Protein AF-N2A8L6-F1 (afdb_monomer_lite)

Structure (mmCIF, N/CA/C/O backbone):
data_AF-N2A8L6-F1
#
_entry.id   AF-N2A8L6-F1
#
loop_
_atom_site.group_PDB
_atom_site.id
_atom_site.type_symbol
_atom_site.label_atom_id
_atom_site.label_alt_id
_atom_site.label_comp_id
_atom_site.label_asym_id
_atom_site.label_entity_id
_atom_site.label_seq_id
_atom_site.pdbx_PDB_ins_code
_atom_site.Cartn_x
_atom_site.Cartn_y
_atom_site.Cartn_z
_atom_site.occupancy
_atom_site.B_iso_or_equiv
_atom_site.auth_seq_id
_atom_site.auth_comp_id
_atom_site.auth_asym_id
_atom_site.auth_atom_id
_atom_site.pdbx_PDB_model_num
ATOM 1 N N . MET A 1 1 ? -2.314 21.414 25.253 1.00 63.22 1 MET A N 1
ATOM 2 C CA . MET A 1 1 ? -1.113 22.227 24.960 1.00 63.22 1 MET A CA 1
ATOM 3 C C . MET A 1 1 ? -1.346 22.936 23.632 1.00 63.22 1 MET A C 1
ATOM 5 O O . MET A 1 1 ? -1.505 22.251 22.628 1.00 63.22 1 MET A O 1
ATOM 9 N N . ALA A 1 2 ? -1.494 24.263 23.629 1.00 72.12 2 ALA A N 1
ATOM 10 C CA . ALA A 1 2 ? -1.698 25.019 22.394 1.00 72.12 2 ALA A CA 1
ATOM 11 C C . ALA A 1 2 ? -0.405 25.000 21.562 1.00 72.12 2 ALA A C 1
ATOM 13 O O . ALA A 1 2 ? 0.683 25.224 22.090 1.00 72.12 2 ALA A O 1
ATOM 14 N N . LEU A 1 3 ? -0.516 24.676 20.275 1.00 74.12 3 LEU A N 1
ATOM 15 C CA . LEU A 1 3 ? 0.584 24.810 19.322 1.00 74.12 3 LEU A CA 1
ATOM 16 C C . LEU A 1 3 ? 0.903 26.300 19.153 1.00 74.12 3 LEU A C 1
ATOM 18 O O . LEU A 1 3 ? -0.008 27.063 18.836 1.00 74.12 3 LEU A O 1
ATOM 22 N N . SER A 1 4 ? 2.166 26.697 19.351 1.00 86.00 4 SER A N 1
ATOM 23 C CA . SER A 1 4 ? 2.617 28.061 19.052 1.00 86.00 4 SER A CA 1
ATOM 24 C C . SER A 1 4 ? 2.388 28.382 17.573 1.00 86.00 4 SER A C 1
ATOM 26 O O . SER A 1 4 ? 2.488 27.492 16.723 1.00 86.00 4 SER A O 1
ATOM 28 N N . GLU A 1 5 ? 2.092 29.644 17.255 1.00 84.38 5 GLU A N 1
ATOM 29 C CA . GLU A 1 5 ? 1.838 30.081 15.873 1.00 84.38 5 GLU A CA 1
ATOM 30 C C . GLU A 1 5 ? 3.013 29.738 14.941 1.00 84.38 5 GLU A C 1
ATOM 32 O O . GLU A 1 5 ? 2.807 29.158 13.878 1.00 84.38 5 GLU A O 1
ATOM 37 N N . GLN A 1 6 ? 4.252 29.903 15.421 1.00 85.06 6 GLN A N 1
ATOM 38 C CA . GLN A 1 6 ? 5.471 29.499 14.706 1.00 85.06 6 GLN A CA 1
ATOM 39 C C . GLN A 1 6 ? 5.483 28.010 14.319 1.00 85.06 6 GLN A C 1
ATOM 41 O O . GLN A 1 6 ? 5.901 27.635 13.224 1.00 85.06 6 GLN A O 1
ATOM 46 N N . ARG A 1 7 ? 5.004 27.124 15.205 1.00 87.50 7 ARG A N 1
ATOM 47 C CA . ARG A 1 7 ? 4.954 25.686 14.911 1.00 87.50 7 ARG A CA 1
ATOM 48 C C . ARG A 1 7 ? 3.856 25.360 13.900 1.00 87.50 7 ARG A C 1
ATOM 50 O O . ARG A 1 7 ? 4.017 24.410 13.137 1.00 87.50 7 ARG A O 1
ATOM 57 N N . LYS A 1 8 ? 2.759 26.121 13.870 1.00 88.81 8 LYS A N 1
ATOM 58 C CA . LYS A 1 8 ? 1.712 25.965 12.850 1.00 88.81 8 LYS A CA 1
ATOM 59 C C . LYS A 1 8 ? 2.232 26.379 11.477 1.00 88.81 8 LYS A C 1
ATOM 61 O O . LYS A 1 8 ? 2.101 25.591 10.545 1.00 88.81 8 LYS A O 1
ATOM 66 N N . GLU A 1 9 ? 2.864 27.547 11.366 1.00 88.50 9 GLU A N 1
ATOM 67 C CA . GLU A 1 9 ? 3.478 28.040 10.122 1.00 88.50 9 GLU A CA 1
ATOM 68 C C . GLU A 1 9 ? 4.472 27.029 9.551 1.00 88.50 9 GLU A C 1
ATOM 70 O O . GLU A 1 9 ? 4.329 26.613 8.402 1.00 88.50 9 GLU A O 1
ATOM 75 N N . TYR A 1 10 ? 5.379 26.516 10.386 1.00 90.44 10 TYR A N 1
ATOM 76 C CA . TYR A 1 10 ? 6.322 25.475 9.980 1.00 90.44 10 TYR A CA 1
ATOM 77 C C . TYR A 1 10 ? 5.626 24.224 9.411 1.00 90.44 10 TYR A C 1
ATOM 79 O O . TYR A 1 10 ? 6.037 23.678 8.385 1.00 90.44 10 TYR A O 1
ATOM 87 N N . LEU A 1 11 ? 4.548 23.757 10.052 1.00 90.31 11 LEU A N 1
ATOM 88 C CA . LEU A 1 11 ? 3.793 22.594 9.576 1.00 90.31 11 LEU A CA 1
ATOM 89 C C . LEU A 1 11 ? 3.095 22.867 8.236 1.00 90.31 11 LEU A C 1
ATOM 91 O O . LEU A 1 11 ? 3.046 21.974 7.383 1.00 90.31 11 LEU A O 1
ATOM 95 N N . TYR A 1 12 ? 2.578 24.081 8.036 1.00 89.44 12 TYR A N 1
ATOM 96 C CA . TYR A 1 12 ? 1.989 24.499 6.765 1.00 89.44 12 TYR A CA 1
ATOM 97 C C . TYR A 1 12 ? 3.038 24.573 5.652 1.00 89.44 12 TYR A C 1
ATOM 99 O O . TYR A 1 12 ? 2.822 24.010 4.574 1.00 89.44 12 TYR A O 1
ATOM 107 N N . GLU A 1 13 ? 4.191 25.192 5.907 1.00 93.06 13 GLU A N 1
ATOM 108 C CA . GLU A 1 13 ? 5.292 25.271 4.945 1.00 93.06 13 GLU A CA 1
ATOM 109 C C . GLU A 1 13 ? 5.817 23.887 4.568 1.00 93.06 13 GLU A C 1
ATOM 111 O O . GLU A 1 13 ? 5.986 23.586 3.383 1.00 93.06 13 GLU A O 1
ATOM 116 N N . TYR A 1 14 ? 6.008 23.002 5.548 1.00 91.62 14 TYR A N 1
ATOM 117 C CA . TYR A 1 14 ? 6.424 21.625 5.301 1.00 91.62 14 TYR A CA 1
ATOM 118 C C . TYR A 1 14 ? 5.400 20.876 4.442 1.00 91.62 14 TYR A C 1
ATOM 120 O O . TYR A 1 14 ? 5.763 20.207 3.472 1.00 91.62 14 TYR A O 1
ATOM 128 N N . GLN A 1 15 ? 4.107 21.020 4.742 1.00 91.06 15 GLN A N 1
ATOM 129 C CA . GLN A 1 15 ? 3.053 20.397 3.949 1.00 91.06 15 GLN A CA 1
ATOM 130 C C . GLN A 1 15 ? 3.048 20.911 2.504 1.00 91.06 15 GLN A C 1
ATOM 132 O O . GLN A 1 15 ? 2.926 20.107 1.585 1.00 91.06 15 GLN A O 1
ATOM 137 N N . LYS A 1 16 ? 3.215 22.219 2.293 1.00 91.19 16 LYS A N 1
ATOM 138 C CA . LYS A 1 16 ? 3.220 22.833 0.958 1.00 91.19 16 LYS A CA 1
ATOM 139 C C . LYS A 1 16 ? 4.459 22.458 0.141 1.00 91.19 16 LYS A C 1
ATOM 141 O O . LYS A 1 16 ? 4.353 22.229 -1.061 1.00 91.19 16 LYS A O 1
ATOM 146 N N . THR A 1 17 ? 5.629 22.415 0.778 1.00 93.94 17 THR A N 1
ATOM 147 C CA . THR A 1 17 ? 6.917 22.232 0.089 1.00 93.94 17 THR A CA 1
ATOM 148 C C . THR A 1 17 ? 7.318 20.769 -0.076 1.00 93.94 17 THR A C 1
ATOM 150 O O . THR A 1 17 ? 7.968 20.433 -1.065 1.00 93.94 17 THR A O 1
ATOM 153 N N . LYS A 1 18 ? 6.953 19.889 0.865 1.00 92.81 18 LYS A N 1
ATOM 154 C CA . LYS A 1 18 ? 7.425 18.494 0.901 1.00 92.81 18 LYS A CA 1
ATOM 155 C C . LYS A 1 18 ? 6.341 17.456 0.638 1.00 92.81 18 LYS A C 1
ATOM 157 O O . LYS A 1 18 ? 6.685 16.323 0.313 1.00 92.81 18 LYS A O 1
ATOM 162 N N . LEU A 1 19 ? 5.055 17.798 0.765 1.00 92.81 19 LEU A N 1
ATOM 163 C CA . LEU A 1 19 ? 3.964 16.833 0.612 1.00 92.81 19 LEU A CA 1
ATOM 164 C C . LEU A 1 19 ? 3.137 17.116 -0.644 1.00 92.81 19 LEU A C 1
ATOM 166 O O . LEU A 1 19 ? 2.768 18.248 -0.945 1.00 92.81 19 LEU A O 1
ATOM 170 N N . LYS A 1 20 ? 2.790 16.049 -1.363 1.00 93.75 20 LYS A N 1
ATOM 171 C CA . LYS A 1 20 ? 1.783 16.078 -2.427 1.00 93.75 20 LYS A CA 1
ATOM 172 C C . LYS A 1 20 ? 0.545 15.325 -1.950 1.00 93.75 20 LYS A C 1
ATOM 174 O O . LYS A 1 20 ? 0.657 14.268 -1.330 1.00 93.75 20 LYS A O 1
ATOM 179 N N . ARG A 1 21 ? -0.637 15.895 -2.196 1.00 92.31 21 ARG A N 1
ATOM 180 C CA . ARG A 1 21 ? -1.928 15.271 -1.882 1.00 92.31 21 ARG A CA 1
ATOM 181 C C . ARG A 1 21 ? -2.427 14.528 -3.114 1.00 92.31 21 ARG A C 1
ATOM 183 O O . ARG A 1 21 ? -2.488 15.115 -4.187 1.00 92.31 21 ARG A O 1
ATOM 190 N N . ILE A 1 22 ? -2.783 13.263 -2.932 1.00 89.00 22 ILE A N 1
ATOM 191 C CA . ILE A 1 22 ? -3.442 12.449 -3.952 1.00 89.00 22 ILE A CA 1
ATOM 192 C C . ILE A 1 22 ? -4.898 12.305 -3.497 1.00 89.00 22 ILE A C 1
ATOM 194 O O . ILE A 1 22 ? -5.123 11.652 -2.473 1.00 89.00 22 ILE A O 1
ATOM 198 N N . PRO A 1 23 ? -5.870 12.956 -4.159 1.00 91.81 23 PRO A N 1
ATOM 199 C CA . PRO A 1 23 ? -7.275 12.671 -3.905 1.00 91.81 23 PRO A CA 1
ATOM 200 C C . PRO A 1 23 ? -7.570 11.243 -4.377 1.00 91.81 23 PRO A C 1
ATOM 202 O O . PRO A 1 23 ? -7.199 10.865 -5.487 1.00 91.81 23 PRO A O 1
ATOM 205 N N . LEU A 1 24 ? -8.178 10.440 -3.507 1.00 90.81 24 LEU A N 1
ATOM 206 C CA . LEU A 1 24 ? -8.543 9.060 -3.799 1.00 90.81 24 LEU A CA 1
ATOM 207 C C . LEU A 1 24 ? -10.000 8.851 -3.410 1.00 90.81 24 LEU A C 1
ATOM 209 O O . LEU A 1 24 ? -10.333 8.875 -2.224 1.00 90.81 24 LEU A O 1
ATOM 213 N N . ASP A 1 25 ? -10.830 8.591 -4.411 1.00 94.19 25 ASP A N 1
ATOM 214 C CA . ASP A 1 25 ? -12.222 8.233 -4.197 1.00 94.19 25 ASP A CA 1
ATOM 215 C C . ASP A 1 25 ? -12.337 6.724 -3.987 1.00 94.19 25 ASP A C 1
ATOM 217 O O . ASP A 1 25 ? -11.870 5.915 -4.791 1.00 94.19 25 ASP A O 1
ATOM 221 N N . VAL A 1 26 ? -12.959 6.339 -2.875 1.00 91.44 26 VAL A N 1
ATOM 222 C CA . VAL A 1 26 ? -13.245 4.945 -2.537 1.00 91.44 26 VAL A CA 1
ATOM 223 C C . VAL A 1 26 ? -14.714 4.794 -2.178 1.00 91.44 26 VAL A C 1
ATOM 225 O O . VAL A 1 26 ? -15.315 5.658 -1.542 1.00 91.44 26 VAL A O 1
ATOM 228 N N . THR A 1 27 ? -15.302 3.661 -2.552 1.00 96.44 27 THR A N 1
ATOM 229 C CA . THR A 1 27 ? -16.638 3.280 -2.079 1.00 96.44 27 THR A CA 1
ATOM 230 C C . THR A 1 27 ? -16.622 3.075 -0.563 1.00 96.44 27 THR A C 1
ATOM 232 O O . THR A 1 27 ? -15.624 2.583 -0.029 1.00 96.44 27 THR A O 1
ATOM 235 N N . LYS A 1 28 ? -17.742 3.349 0.115 1.00 94.88 28 LYS A N 1
ATOM 236 C CA . LYS A 1 28 ? -17.869 3.192 1.577 1.00 94.88 28 LYS A CA 1
ATOM 237 C C . LYS A 1 28 ? -17.469 1.792 2.063 1.00 94.88 28 LYS A C 1
ATOM 239 O O . LYS A 1 28 ? -16.651 1.674 2.966 1.00 94.88 28 LYS A O 1
ATOM 244 N N . GLU A 1 29 ? -17.937 0.746 1.386 1.00 95.56 29 GLU A N 1
ATOM 245 C CA . GLU A 1 29 ? -17.618 -0.648 1.733 1.00 95.56 29 GLU A CA 1
ATOM 246 C C . GLU A 1 29 ? -16.111 -0.941 1.685 1.00 95.56 29 GLU A C 1
ATOM 248 O O . GLU A 1 29 ? -15.549 -1.590 2.565 1.00 95.56 29 GLU A O 1
ATOM 253 N N . LYS A 1 30 ? -15.419 -0.427 0.661 1.00 95.69 30 LYS A N 1
ATOM 254 C CA . LYS A 1 30 ? -13.962 -0.570 0.542 1.00 95.69 30 LYS A CA 1
ATOM 255 C C . LYS A 1 30 ? -13.226 0.195 1.629 1.00 95.69 30 LYS A C 1
ATOM 257 O O . LYS A 1 30 ? -12.234 -0.311 2.143 1.00 95.69 30 LYS A O 1
ATOM 262 N N . TYR A 1 31 ? -13.704 1.381 1.993 1.00 96.00 31 TYR A N 1
ATOM 263 C CA . TYR A 1 31 ? -13.129 2.136 3.099 1.00 96.00 31 TYR A CA 1
ATOM 264 C C . TYR A 1 31 ? -13.215 1.354 4.416 1.00 96.00 31 TYR A C 1
ATOM 266 O O . TYR A 1 31 ? -12.216 1.260 5.123 1.00 96.00 31 TYR A O 1
ATOM 274 N N . GLU A 1 32 ? -14.357 0.734 4.714 1.00 95.88 32 GLU A N 1
ATOM 275 C CA . GLU A 1 32 ? -14.532 -0.097 5.912 1.00 95.88 32 GLU A CA 1
ATOM 276 C C . GLU A 1 32 ? -13.621 -1.328 5.903 1.00 95.88 32 GLU A C 1
ATOM 278 O O . GLU A 1 32 ? -12.980 -1.624 6.911 1.00 95.88 32 GLU A O 1
ATOM 283 N N . GLN A 1 33 ? -13.473 -1.996 4.753 1.00 95.31 33 GLN A N 1
ATOM 284 C CA . GLN A 1 33 ? -12.519 -3.102 4.590 1.00 95.31 33 GLN A CA 1
ATOM 285 C C . GLN A 1 33 ? -11.076 -2.653 4.871 1.00 95.31 33 GLN A C 1
ATOM 287 O O . GLN A 1 33 ? -10.332 -3.340 5.578 1.00 95.31 33 GLN A O 1
ATOM 292 N N . ILE A 1 34 ? -10.678 -1.486 4.353 1.00 95.00 34 ILE A N 1
ATOM 293 C CA . ILE A 1 34 ? -9.348 -0.911 4.592 1.00 95.00 34 ILE A CA 1
ATOM 294 C C . ILE A 1 34 ? -9.188 -0.532 6.068 1.00 95.00 34 ILE A C 1
ATOM 296 O O . ILE A 1 34 ? -8.150 -0.816 6.659 1.00 95.00 34 ILE A O 1
ATOM 300 N N . ALA A 1 35 ? -10.201 0.082 6.679 1.00 95.12 35 ALA A N 1
ATOM 301 C CA . ALA A 1 35 ? -10.176 0.486 8.080 1.00 95.12 35 ALA A CA 1
ATOM 302 C C . ALA A 1 35 ? -10.081 -0.718 9.024 1.00 95.12 35 ALA A C 1
ATOM 304 O O . ALA A 1 35 ? -9.278 -0.691 9.952 1.00 95.12 35 ALA A O 1
ATOM 305 N N . SER A 1 36 ? -10.830 -1.787 8.752 1.00 96.44 36 SER A N 1
ATOM 306 C CA . SER A 1 36 ? -10.759 -3.046 9.497 1.00 96.44 36 SER A CA 1
ATOM 307 C C . SER A 1 36 ? -9.373 -3.690 9.382 1.00 96.44 36 SER A C 1
ATOM 309 O O . SER A 1 36 ? -8.772 -4.047 10.394 1.00 96.44 36 SER A O 1
ATOM 311 N N . SER A 1 37 ? -8.812 -3.739 8.169 1.00 95.94 37 SER A N 1
ATOM 312 C CA . SER A 1 37 ? -7.461 -4.271 7.933 1.00 95.94 37 SER A CA 1
ATOM 313 C C . SER A 1 37 ? -6.384 -3.439 8.636 1.00 95.94 37 SER A C 1
ATOM 315 O O . SER A 1 37 ? -5.457 -3.987 9.225 1.00 95.94 37 SER A O 1
ATOM 317 N N . ALA A 1 38 ? -6.516 -2.111 8.614 1.00 95.75 38 ALA A N 1
ATOM 318 C CA . ALA A 1 38 ? -5.596 -1.205 9.293 1.00 95.75 38 ALA A CA 1
ATOM 319 C C . ALA A 1 38 ? -5.696 -1.337 10.823 1.00 95.75 38 ALA A C 1
ATOM 321 O O . ALA A 1 38 ? -4.669 -1.383 11.497 1.00 95.75 38 ALA A O 1
ATOM 322 N N . ALA A 1 39 ? -6.913 -1.469 11.363 1.00 95.12 39 ALA A N 1
ATOM 323 C CA . ALA A 1 39 ? -7.152 -1.684 12.787 1.00 95.12 39 ALA A CA 1
ATOM 324 C C . ALA A 1 39 ? -6.544 -3.005 13.277 1.00 95.12 39 ALA A C 1
ATOM 326 O O . ALA A 1 39 ? -5.897 -3.018 14.320 1.00 95.12 39 ALA A O 1
ATOM 327 N N . ALA A 1 40 ? -6.665 -4.085 12.496 1.00 95.25 40 ALA A N 1
ATOM 328 C CA . ALA A 1 40 ? -6.023 -5.365 12.799 1.00 95.25 40 ALA A CA 1
ATOM 329 C C . ALA A 1 40 ? -4.490 -5.246 12.902 1.00 95.25 40 ALA A C 1
ATOM 331 O O . ALA A 1 40 ? -3.870 -5.935 13.706 1.00 95.25 40 ALA A O 1
ATOM 332 N N . GLN A 1 41 ? -3.893 -4.331 12.133 1.00 92.88 41 GLN A N 1
ATOM 333 C CA . GLN A 1 41 ? -2.454 -4.053 12.144 1.00 92.88 41 GLN A CA 1
ATOM 334 C C . GLN A 1 41 ? -2.049 -2.895 13.072 1.00 92.88 41 GLN A C 1
ATOM 336 O O . GLN A 1 41 ? -0.890 -2.489 13.062 1.00 92.88 41 GLN A O 1
ATOM 341 N N . ASN A 1 42 ? -2.968 -2.365 13.890 1.00 94.19 42 ASN A N 1
ATOM 342 C CA . ASN A 1 42 ? -2.744 -1.217 14.781 1.00 94.19 42 ASN A CA 1
ATOM 343 C C . ASN A 1 42 ? -2.244 0.054 14.061 1.00 94.19 42 ASN A C 1
ATOM 345 O O . ASN A 1 42 ? -1.480 0.851 14.610 1.00 94.19 42 ASN A O 1
ATOM 349 N N . GLU A 1 43 ? -2.696 0.278 12.827 1.00 93.06 43 GLU A N 1
ATOM 350 C CA . GLU A 1 43 ? -2.309 1.417 11.996 1.00 93.06 43 GLU A CA 1
ATOM 351 C C . GLU A 1 43 ? -3.506 2.263 11.559 1.00 93.06 43 GLU A C 1
ATOM 353 O O . GLU A 1 43 ? -4.651 1.823 11.507 1.00 93.06 43 GLU A O 1
ATOM 358 N N . LYS A 1 44 ? -3.240 3.524 11.200 1.00 94.69 44 LYS A N 1
ATOM 359 C CA . LYS A 1 44 ? -4.252 4.387 10.575 1.00 94.69 44 LYS A CA 1
ATOM 360 C C . LYS A 1 44 ? -4.394 4.043 9.095 1.00 94.69 44 LYS A C 1
ATOM 362 O O . LYS A 1 44 ? -3.398 3.761 8.435 1.00 94.69 44 LYS A O 1
ATOM 367 N N . VAL A 1 45 ? -5.594 4.237 8.545 1.00 94.69 45 VAL A N 1
ATOM 368 C CA . VAL A 1 45 ? -5.922 4.033 7.117 1.00 94.69 45 VAL A CA 1
ATOM 369 C C . VAL A 1 45 ? -4.876 4.638 6.170 1.00 94.69 45 VAL A C 1
ATOM 371 O O . VAL A 1 45 ? -4.370 3.957 5.286 1.00 94.69 45 VAL A O 1
ATOM 374 N N . ASN A 1 46 ? -4.473 5.896 6.386 1.00 93.94 46 ASN A N 1
ATOM 375 C CA . ASN A 1 46 ? -3.447 6.548 5.558 1.00 93.94 46 ASN A CA 1
ATOM 376 C C . ASN A 1 46 ? -2.067 5.864 5.652 1.00 93.94 46 ASN A C 1
ATOM 378 O O . ASN A 1 46 ? -1.343 5.797 4.665 1.00 93.94 46 ASN A O 1
ATOM 382 N N . GLY A 1 47 ? -1.685 5.375 6.835 1.00 95.06 47 GLY A N 1
ATOM 383 C CA . GLY A 1 47 ? -0.434 4.631 7.021 1.00 95.06 47 GLY A CA 1
ATOM 384 C C . GLY A 1 47 ? -0.467 3.298 6.279 1.00 95.06 47 GLY A C 1
ATOM 385 O O . GLY A 1 47 ? 0.447 3.004 5.512 1.00 95.06 47 GLY A O 1
ATOM 386 N N . TYR A 1 48 ? -1.580 2.577 6.414 1.00 96.00 48 TYR A N 1
ATOM 387 C CA . TYR A 1 48 ? -1.814 1.309 5.734 1.00 96.00 48 TYR A CA 1
ATOM 388 C C . TYR A 1 48 ? -1.752 1.450 4.204 1.00 96.00 48 TYR A C 1
ATOM 390 O O . TYR A 1 48 ? -1.049 0.693 3.537 1.00 96.00 48 TYR A O 1
ATOM 398 N N . ILE A 1 49 ? -2.403 2.479 3.641 1.00 95.06 49 ILE A N 1
ATOM 399 C CA . ILE A 1 49 ? -2.368 2.763 2.196 1.00 95.06 49 ILE A CA 1
ATOM 400 C C . ILE A 1 49 ? -0.932 3.026 1.719 1.00 95.06 49 ILE A C 1
ATOM 402 O O . ILE A 1 49 ? -0.523 2.488 0.692 1.00 95.06 49 ILE A O 1
ATOM 406 N N . LYS A 1 50 ? -0.142 3.809 2.466 1.00 94.88 50 LYS A N 1
ATOM 407 C CA . LYS A 1 50 ? 1.262 4.085 2.113 1.00 94.88 50 LYS A CA 1
ATOM 408 C C . LYS A 1 50 ? 2.104 2.812 2.085 1.00 94.88 50 LYS A C 1
ATOM 410 O O . LYS A 1 50 ? 2.799 2.579 1.102 1.00 94.88 50 LYS A O 1
ATOM 415 N N . LYS A 1 51 ? 1.994 1.964 3.114 1.00 95.94 51 LYS A N 1
ATOM 416 C CA . LYS A 1 51 ? 2.732 0.693 3.175 1.00 95.94 51 LYS A CA 1
ATOM 417 C C . LYS A 1 51 ? 2.362 -0.244 2.031 1.00 95.94 51 LYS A C 1
ATOM 419 O O . LYS A 1 51 ? 3.252 -0.787 1.385 1.00 95.94 51 LYS A O 1
ATOM 424 N N . ALA A 1 52 ? 1.070 -0.378 1.735 1.00 95.19 52 ALA A N 1
ATOM 425 C CA . ALA A 1 52 ? 0.602 -1.209 0.630 1.00 95.19 52 ALA A CA 1
ATOM 426 C C . ALA A 1 52 ? 1.172 -0.744 -0.725 1.00 95.19 52 ALA A C 1
ATOM 428 O O . ALA A 1 52 ? 1.572 -1.572 -1.548 1.00 95.19 52 ALA A O 1
ATOM 429 N N . ILE A 1 53 ? 1.256 0.574 -0.949 1.00 94.94 53 ILE A N 1
ATOM 430 C CA . ILE A 1 53 ? 1.892 1.151 -2.142 1.00 94.94 53 ILE A CA 1
ATOM 431 C C . ILE A 1 53 ? 3.394 0.836 -2.157 1.00 94.94 53 ILE A C 1
ATOM 433 O O . ILE A 1 53 ? 3.898 0.355 -3.171 1.00 94.94 53 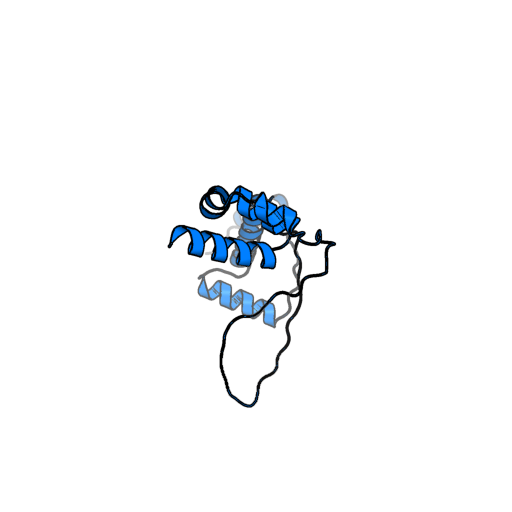ILE A O 1
ATOM 437 N N . ASP A 1 54 ? 4.104 1.037 -1.046 1.00 95.75 54 ASP A N 1
ATOM 438 C CA . ASP A 1 54 ? 5.543 0.760 -0.958 1.00 95.75 54 ASP A CA 1
ATOM 439 C C . ASP A 1 54 ? 5.866 -0.719 -1.224 1.00 95.75 54 ASP A C 1
ATOM 441 O O . ASP A 1 54 ? 6.811 -1.035 -1.951 1.00 95.75 54 ASP A O 1
ATOM 4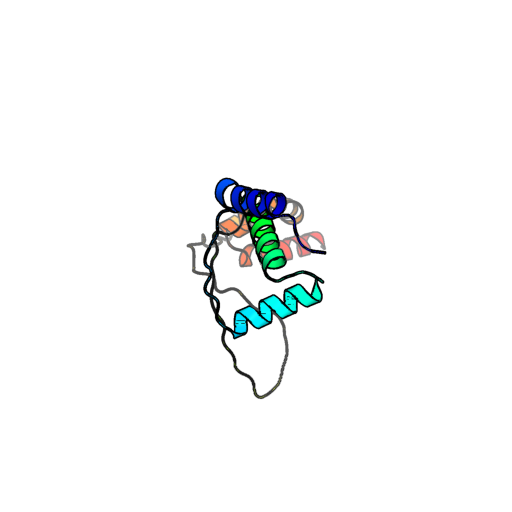45 N N . GLU A 1 55 ? 5.076 -1.640 -0.671 1.00 95.06 55 GLU A N 1
ATOM 446 C CA . GLU A 1 55 ? 5.197 -3.080 -0.909 1.00 95.06 55 GLU A CA 1
ATOM 447 C C . GLU A 1 55 ? 4.917 -3.447 -2.366 1.00 95.06 55 GLU A C 1
ATOM 449 O O . GLU A 1 55 ? 5.665 -4.230 -2.955 1.00 95.06 55 GLU A O 1
ATOM 454 N N . ARG A 1 56 ? 3.877 -2.858 -2.972 1.00 95.38 56 ARG A N 1
ATOM 455 C CA . ARG A 1 56 ? 3.579 -3.005 -4.404 1.00 95.38 56 ARG A CA 1
ATOM 456 C C . ARG A 1 56 ? 4.761 -2.549 -5.252 1.00 95.38 56 ARG A C 1
ATOM 458 O O . ARG A 1 56 ? 5.249 -3.326 -6.062 1.00 95.38 56 ARG A O 1
ATOM 465 N N . MET A 1 57 ? 5.296 -1.358 -4.991 1.00 94.69 57 MET A N 1
ATOM 466 C CA . MET A 1 57 ? 6.458 -0.831 -5.709 1.00 94.69 57 MET A CA 1
ATOM 467 C C . MET A 1 57 ? 7.720 -1.678 -5.509 1.00 94.69 57 MET A C 1
ATOM 469 O O . MET A 1 57 ? 8.542 -1.789 -6.415 1.00 94.69 57 MET A O 1
ATOM 473 N N . LYS A 1 58 ? 7.943 -2.249 -4.319 1.00 95.00 58 LYS A N 1
ATOM 474 C CA . LYS A 1 58 ? 9.073 -3.161 -4.069 1.00 95.00 58 LYS A CA 1
ATOM 475 C C . LYS A 1 58 ? 8.922 -4.463 -4.853 1.00 95.00 58 LYS A C 1
ATOM 477 O O . LYS A 1 58 ? 9.875 -4.857 -5.516 1.00 95.00 58 LYS A O 1
ATOM 482 N N . ARG A 1 59 ? 7.738 -5.081 -4.820 1.00 95.19 59 ARG A N 1
ATOM 483 C CA . ARG A 1 59 ? 7.433 -6.317 -5.555 1.00 95.19 59 ARG A CA 1
ATOM 484 C C . ARG A 1 59 ? 7.598 -6.128 -7.060 1.00 95.19 59 ARG A C 1
ATOM 486 O O . ARG A 1 59 ? 8.282 -6.922 -7.691 1.00 95.19 59 ARG A O 1
ATOM 493 N N . ASP A 1 60 ? 7.053 -5.042 -7.601 1.00 93.19 60 ASP A N 1
ATOM 494 C CA . ASP A 1 60 ? 7.113 -4.748 -9.036 1.00 93.19 60 ASP A CA 1
ATOM 495 C C . ASP A 1 60 ? 8.561 -4.468 -9.490 1.00 93.19 60 ASP A C 1
ATOM 497 O O . ASP A 1 60 ? 8.966 -4.890 -10.568 1.00 93.19 60 ASP A O 1
ATOM 501 N N . ARG A 1 61 ? 9.391 -3.836 -8.641 1.00 91.56 61 ARG A N 1
ATOM 502 C CA . ARG A 1 61 ? 10.834 -3.657 -8.908 1.00 91.56 61 ARG A CA 1
ATOM 503 C C . ARG A 1 61 ? 11.639 -4.956 -8.838 1.00 91.56 61 ARG A C 1
ATOM 505 O O . ARG A 1 61 ? 12.650 -5.069 -9.521 1.00 91.56 61 ARG A O 1
ATOM 512 N N . GLN A 1 62 ? 11.231 -5.904 -7.997 1.00 82.12 62 GLN A N 1
ATOM 513 C CA . GLN A 1 62 ? 11.912 -7.192 -7.823 1.00 82.12 62 GLN A CA 1
ATOM 514 C C . GLN A 1 62 ? 11.497 -8.241 -8.860 1.00 82.12 62 GLN A C 1
ATOM 516 O O . GLN A 1 62 ? 12.192 -9.242 -9.006 1.00 82.12 62 GLN A O 1
ATOM 521 N N . ALA A 1 63 ? 10.399 -8.024 -9.589 1.00 66.31 63 ALA A N 1
ATOM 522 C CA . ALA A 1 63 ? 9.831 -9.001 -10.510 1.00 66.31 63 ALA A CA 1
ATOM 523 C C . ALA A 1 63 ? 9.955 -8.617 -12.003 1.00 66.31 63 ALA A C 1
ATOM 525 O O . ALA A 1 63 ? 8.929 -8.520 -12.675 1.00 66.31 63 ALA A O 1
ATOM 526 N N . PRO A 1 64 ? 11.159 -8.466 -12.599 1.00 56.12 64 PRO A N 1
ATOM 527 C CA . PRO A 1 64 ? 11.265 -8.344 -14.050 1.00 56.12 64 PRO A CA 1
ATOM 528 C C . PRO A 1 64 ? 11.195 -9.694 -14.803 1.00 56.12 64 PRO A C 1
ATOM 530 O O . PRO A 1 64 ? 11.581 -9.735 -15.966 1.00 56.12 64 PRO A O 1
ATOM 533 N N . SER A 1 65 ? 10.732 -10.811 -14.214 1.00 54.06 65 SER A N 1
ATOM 534 C CA . SER A 1 65 ? 10.828 -12.120 -14.903 1.00 54.06 65 SER A CA 1
ATOM 535 C C . SER A 1 65 ? 9.750 -13.179 -14.631 1.00 54.06 65 SER A C 1
ATOM 537 O O . SER A 1 65 ? 9.988 -14.357 -14.888 1.00 54.06 65 SER A O 1
ATOM 539 N N . ALA A 1 66 ? 8.538 -12.818 -14.205 1.00 56.22 66 ALA A N 1
ATOM 540 C CA . ALA A 1 66 ? 7.415 -13.758 -14.289 1.00 56.22 66 ALA A CA 1
ATOM 541 C C . ALA A 1 66 ? 6.074 -13.025 -14.365 1.00 56.22 66 ALA A C 1
ATOM 543 O O . ALA A 1 66 ? 5.798 -12.165 -13.536 1.00 56.22 66 ALA A O 1
ATOM 544 N N . THR A 1 67 ? 5.205 -13.463 -15.279 1.00 49.78 67 THR A N 1
ATOM 545 C CA . THR A 1 67 ? 3.772 -13.107 -15.410 1.00 49.78 67 THR A CA 1
ATOM 546 C C . THR A 1 67 ? 3.419 -12.109 -16.520 1.00 49.78 67 THR A C 1
ATOM 548 O O . THR A 1 67 ? 2.813 -11.066 -16.295 1.00 49.78 67 THR A O 1
ATOM 551 N N . ALA A 1 68 ? 3.673 -12.513 -17.766 1.00 45.91 68 ALA A N 1
ATOM 552 C CA . ALA A 1 68 ? 2.699 -12.320 -18.840 1.00 45.91 68 ALA A CA 1
ATOM 553 C C . ALA A 1 68 ? 1.818 -13.584 -18.925 1.00 45.91 68 ALA A C 1
ATOM 555 O O . ALA A 1 68 ? 2.093 -14.473 -19.720 1.00 45.91 68 ALA A O 1
ATOM 556 N N . ALA A 1 69 ? 0.812 -13.707 -18.054 1.00 45.00 69 ALA A N 1
ATOM 557 C CA . ALA A 1 69 ? -0.273 -14.689 -18.187 1.00 45.00 69 ALA A CA 1
ATOM 558 C C . ALA A 1 69 ? -1.460 -14.270 -17.300 1.00 45.00 69 ALA A C 1
ATOM 560 O O . ALA A 1 69 ? -1.558 -14.610 -16.125 1.00 45.00 69 ALA A O 1
ATOM 561 N N . GLN A 1 70 ? -2.320 -13.448 -17.891 1.00 46.12 70 GLN A N 1
ATOM 562 C CA . GLN A 1 70 ? -3.666 -13.078 -17.441 1.00 46.12 70 GLN A CA 1
ATOM 563 C C . GLN A 1 70 ? -4.562 -14.343 -17.596 1.00 46.12 70 GLN A C 1
ATOM 565 O O . GLN A 1 70 ? -4.305 -15.119 -18.510 1.00 46.12 70 GLN A O 1
ATOM 570 N N . SER A 1 71 ? -5.497 -14.744 -16.721 1.00 46.22 71 SER A N 1
ATOM 571 C CA . SER A 1 71 ? -6.737 -14.133 -16.188 1.00 46.22 71 SER A CA 1
ATOM 572 C C . SER A 1 71 ? -7.944 -15.059 -16.500 1.00 46.22 71 SER A C 1
ATOM 574 O O . SER A 1 71 ? -7.825 -15.952 -17.334 1.00 46.22 71 SER A O 1
ATOM 576 N N . ALA A 1 72 ? -9.090 -14.792 -15.841 1.00 41.59 72 ALA A N 1
ATOM 577 C CA . ALA A 1 72 ? -10.448 -15.375 -15.986 1.00 41.59 72 ALA A CA 1
ATOM 578 C C . ALA A 1 72 ? -10.783 -16.610 -15.112 1.00 41.59 72 ALA A C 1
ATOM 580 O O . ALA A 1 72 ? -9.981 -17.521 -14.996 1.00 41.59 72 ALA A O 1
ATOM 581 N N . THR A 1 73 ? -11.951 -16.788 -14.478 1.00 33.69 73 THR A N 1
ATOM 582 C CA . THR A 1 73 ? -13.136 -15.964 -14.170 1.00 33.69 73 THR A CA 1
ATOM 583 C C . THR A 1 73 ? -13.932 -16.715 -13.085 1.00 33.69 73 THR A C 1
ATOM 585 O O . THR A 1 73 ? -13.941 -17.940 -13.027 1.00 33.69 73 THR A O 1
ATOM 588 N N . LYS A 1 74 ? -14.594 -15.954 -12.215 1.00 45.28 74 LYS A N 1
ATOM 589 C CA . LYS A 1 74 ? -15.478 -16.361 -11.112 1.00 45.28 74 LYS A CA 1
ATOM 590 C C . LYS A 1 74 ? -16.777 -17.001 -11.644 1.00 45.28 74 LYS A C 1
ATOM 592 O O . LYS A 1 74 ? -17.453 -16.342 -12.426 1.00 45.28 74 LYS A O 1
ATOM 597 N N . GLN A 1 75 ? -17.182 -18.185 -11.170 1.00 38.53 75 GLN A N 1
ATOM 598 C CA . GLN A 1 75 ? -18.583 -18.645 -11.224 1.00 38.53 75 GLN A CA 1
ATOM 599 C C . GLN A 1 75 ? -18.970 -19.407 -9.945 1.00 38.53 75 GLN A C 1
ATOM 601 O O . GLN A 1 75 ? -18.242 -20.275 -9.473 1.00 38.53 75 GLN A O 1
ATOM 606 N N . GLN A 1 76 ? -20.107 -19.002 -9.377 1.00 41.53 76 GLN A N 1
ATOM 607 C CA . GLN A 1 76 ? -20.828 -19.616 -8.260 1.00 41.53 76 GLN A CA 1
ATOM 608 C C . GLN A 1 76 ? -21.786 -20.694 -8.794 1.00 41.53 76 GLN A C 1
ATOM 610 O O . GLN A 1 76 ? -22.460 -20.413 -9.780 1.00 41.53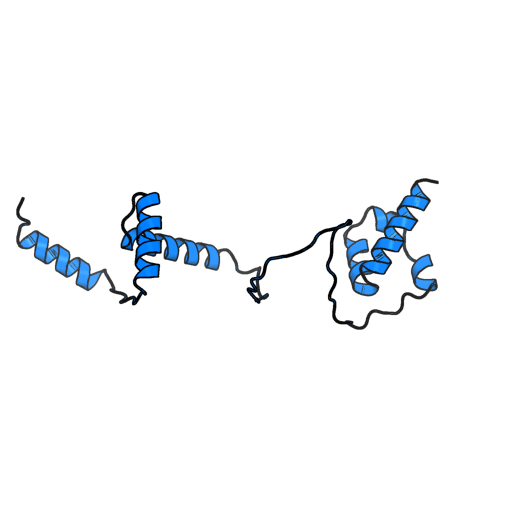 76 GLN A O 1
ATOM 615 N N . ALA A 1 77 ? -21.903 -21.845 -8.112 1.00 30.75 77 ALA A N 1
ATOM 616 C CA . ALA A 1 77 ? -23.155 -22.589 -7.861 1.00 30.75 77 ALA A CA 1
ATOM 617 C C . ALA A 1 77 ? -22.885 -23.886 -7.053 1.00 30.75 77 ALA A C 1
ATOM 619 O O . ALA A 1 77 ? -21.975 -24.643 -7.369 1.00 30.75 77 ALA A O 1
ATOM 620 N N . ILE A 1 78 ? -23.700 -24.133 -6.025 1.00 39.41 78 ILE A N 1
ATOM 621 C CA . ILE A 1 78 ? -23.943 -25.403 -5.293 1.00 39.41 78 ILE A CA 1
ATOM 622 C C . ILE A 1 78 ? -25.487 -25.455 -5.141 1.00 39.41 78 ILE A C 1
ATOM 624 O O . ILE A 1 78 ? -26.035 -24.346 -5.056 1.00 39.41 78 ILE A O 1
ATOM 628 N N . PRO A 1 79 ? -26.232 -26.587 -5.043 1.00 56.91 79 PRO A N 1
ATOM 629 C CA . PRO A 1 79 ? -25.924 -28.038 -4.966 1.00 56.91 79 PRO A CA 1
ATOM 630 C C . PRO A 1 79 ? -26.571 -28.826 -6.150 1.00 56.91 79 PRO A C 1
ATOM 632 O O . PRO A 1 79 ? -27.193 -28.215 -7.006 1.00 56.91 79 PRO A O 1
ATOM 635 N N . ASP A 1 80 ? -26.431 -30.137 -6.382 1.00 31.75 80 ASP A N 1
ATOM 636 C CA . ASP A 1 80 ? -26.724 -31.281 -5.511 1.00 31.75 80 ASP A CA 1
ATOM 637 C C . ASP A 1 80 ? -26.292 -32.611 -6.188 1.00 31.75 80 ASP A C 1
ATOM 639 O O . ASP A 1 80 ? -26.270 -32.708 -7.413 1.00 31.75 80 ASP A O 1
ATOM 643 N N . GLN A 1 81 ? -26.036 -33.634 -5.364 1.00 39.34 81 GLN A N 1
ATOM 644 C CA . GLN A 1 81 ? -25.944 -35.081 -5.671 1.00 39.34 81 GLN A CA 1
ATOM 645 C C . GLN A 1 81 ? -24.669 -35.683 -6.313 1.00 39.34 81 GLN A C 1
ATOM 647 O O . GLN A 1 81 ? -24.568 -35.968 -7.499 1.00 39.34 81 GLN A O 1
ATOM 652 N N . LEU A 1 82 ? -23.704 -35.921 -5.418 1.00 34.72 82 LEU A N 1
ATOM 653 C CA . LEU A 1 82 ? -23.199 -37.225 -4.943 1.00 34.72 82 LEU A CA 1
ATOM 654 C C . LEU A 1 82 ? -22.878 -38.389 -5.922 1.00 34.72 82 LEU A C 1
ATOM 656 O O . LEU A 1 82 ? -23.754 -38.951 -6.568 1.00 34.72 82 LEU A O 1
ATOM 660 N N . ALA A 1 83 ? -21.627 -38.857 -5.741 1.00 37.59 83 ALA A N 1
ATOM 661 C CA . ALA A 1 83 ? -21.025 -40.178 -6.015 1.00 37.59 83 ALA A CA 1
ATOM 662 C C . ALA A 1 83 ? -20.534 -40.453 -7.456 1.00 37.59 83 ALA A C 1
ATOM 664 O O . ALA A 1 83 ? -21.276 -40.315 -8.411 1.00 37.59 83 ALA A O 1
ATOM 665 N N . THR A 1 84 ? -19.299 -40.893 -7.730 1.00 33.22 84 THR A N 1
ATOM 666 C CA . THR A 1 84 ? -18.158 -41.313 -6.896 1.00 33.22 84 THR A CA 1
ATOM 667 C C . THR A 1 84 ? -16.906 -41.424 -7.782 1.00 33.22 84 THR A C 1
ATOM 669 O O . THR A 1 84 ? -16.981 -41.895 -8.912 1.00 33.22 84 THR A O 1
ATOM 672 N N . SER A 1 85 ? -15.760 -41.106 -7.173 1.00 40.84 85 SER A N 1
ATOM 673 C CA . SER A 1 85 ? -14.402 -41.633 -7.412 1.00 40.84 85 SER A CA 1
ATOM 674 C C . SER A 1 85 ? -13.569 -41.212 -8.641 1.00 40.84 85 SER A C 1
ATOM 676 O O . SER A 1 85 ? -13.872 -41.538 -9.782 1.00 40.84 85 SER A O 1
ATOM 678 N N . SER A 1 86 ? -12.403 -40.641 -8.289 1.00 48.56 86 SER A N 1
ATOM 679 C CA . SER A 1 86 ? -11.088 -40.747 -8.953 1.00 48.56 86 SER A CA 1
ATOM 680 C C . SER A 1 86 ? -10.601 -39.554 -9.791 1.00 48.56 86 SER A C 1
ATOM 682 O O . SER A 1 86 ? -10.575 -39.569 -11.013 1.00 48.56 86 SER A O 1
ATOM 684 N N . THR A 1 87 ? -10.142 -38.544 -9.044 1.00 32.91 87 THR A N 1
ATOM 685 C CA . THR A 1 87 ? -8.819 -37.894 -9.137 1.00 32.91 87 THR A CA 1
ATOM 686 C C . THR A 1 87 ? -8.321 -37.367 -10.492 1.00 32.91 87 THR A C 1
ATOM 688 O O . THR A 1 87 ? -7.796 -38.105 -11.316 1.00 32.91 87 THR A O 1
ATOM 691 N N . ALA A 1 88 ? -8.349 -36.027 -10.572 1.00 33.88 88 ALA A N 1
ATOM 692 C CA . ALA A 1 88 ? -7.399 -35.113 -11.229 1.00 33.88 88 ALA A CA 1
ATOM 693 C C . ALA A 1 88 ? -7.103 -35.378 -12.721 1.00 33.88 88 ALA A C 1
ATOM 695 O O . ALA A 1 88 ? -6.204 -36.128 -13.075 1.00 33.88 88 ALA A O 1
ATOM 696 N N . ALA A 1 89 ? -7.902 -34.866 -13.655 1.00 32.25 89 ALA A N 1
ATOM 697 C CA . ALA A 1 89 ? -8.060 -33.460 -14.048 1.00 32.25 89 ALA A CA 1
ATOM 698 C C . ALA A 1 89 ? -6.852 -32.836 -14.771 1.00 32.25 89 ALA A C 1
ATOM 700 O O . ALA A 1 89 ? -5.788 -32.615 -14.200 1.00 32.25 89 ALA A O 1
ATOM 701 N N . SER A 1 90 ? -7.184 -32.363 -15.973 1.00 33.88 90 SER A N 1
ATOM 702 C CA . SER A 1 90 ? -6.713 -31.133 -16.611 1.00 33.88 90 SER A CA 1
ATOM 703 C C . SER A 1 90 ? -5.685 -31.298 -17.722 1.00 33.88 90 SER A C 1
ATOM 705 O O . SER A 1 90 ? -4.503 -31.544 -17.506 1.00 33.88 90 SER A O 1
ATOM 707 N N . GLY A 1 91 ? -6.170 -31.069 -18.939 1.00 31.45 91 GLY A N 1
ATOM 708 C CA . GLY A 1 91 ? -5.350 -30.967 -20.132 1.00 31.45 91 GLY A CA 1
ATOM 709 C C . GLY A 1 91 ? -6.157 -30.486 -21.326 1.00 31.45 91 GLY A C 1
ATOM 710 O O . GLY A 1 91 ? -6.178 -31.139 -22.360 1.00 31.45 91 GLY A O 1
ATOM 711 N N . ASN A 1 92 ? -6.843 -29.347 -21.190 1.00 51.00 92 ASN A N 1
ATOM 712 C CA . ASN A 1 92 ? -7.149 -28.525 -22.356 1.00 51.00 92 ASN A CA 1
ATOM 713 C C . ASN A 1 92 ? -5.805 -28.181 -23.007 1.00 51.00 92 ASN A C 1
ATOM 715 O O . ASN A 1 92 ? -4.956 -27.554 -22.369 1.00 51.00 92 ASN A O 1
ATOM 719 N N . THR A 1 93 ? -5.544 -28.632 -24.228 1.00 46.16 93 THR A N 1
ATOM 720 C CA . THR A 1 93 ? -4.373 -28.147 -24.955 1.00 46.16 93 THR A CA 1
ATOM 721 C C . THR A 1 93 ? -4.662 -28.134 -26.440 1.00 46.16 93 THR A C 1
ATOM 723 O O . THR A 1 93 ? -4.723 -29.167 -27.104 1.00 46.16 93 THR A O 1
ATOM 726 N N . SER A 1 94 ? -4.823 -26.914 -26.944 1.00 47.34 94 SER A N 1
ATOM 727 C CA . SER A 1 94 ? -4.703 -26.549 -28.343 1.00 47.34 94 SER A CA 1
ATOM 728 C C . SER A 1 94 ? -3.606 -27.371 -29.014 1.00 47.34 94 SER A C 1
ATOM 730 O O . SER A 1 94 ? -2.448 -27.363 -28.588 1.00 47.34 94 SER A O 1
ATOM 732 N N . GLN A 1 95 ? -4.006 -28.086 -30.061 1.00 48.75 95 GLN A N 1
ATOM 733 C CA . GLN A 1 95 ? -3.161 -28.886 -30.932 1.00 48.75 95 GLN A CA 1
ATOM 734 C C . GLN A 1 95 ? -2.107 -27.993 -31.606 1.00 48.75 95 GLN A C 1
ATOM 736 O O . GLN A 1 95 ? -2.273 -27.533 -32.732 1.00 48.75 95 GLN A O 1
ATOM 741 N N . LYS A 1 96 ? -0.998 -27.717 -30.916 1.00 51.91 96 LYS A N 1
ATOM 742 C CA . LYS A 1 96 ? 0.214 -27.212 -31.561 1.00 51.91 96 LYS A CA 1
ATOM 743 C C . LYS A 1 96 ? 0.843 -28.410 -32.259 1.00 51.91 96 LYS A C 1
ATOM 745 O O . LYS A 1 96 ? 1.309 -29.307 -31.569 1.00 51.91 96 LYS A O 1
ATOM 750 N N . LEU A 1 97 ? 0.763 -28.429 -33.590 1.00 52.28 97 LEU A N 1
ATOM 751 C CA . LEU A 1 97 ? 1.241 -29.463 -34.517 1.00 52.28 97 LEU A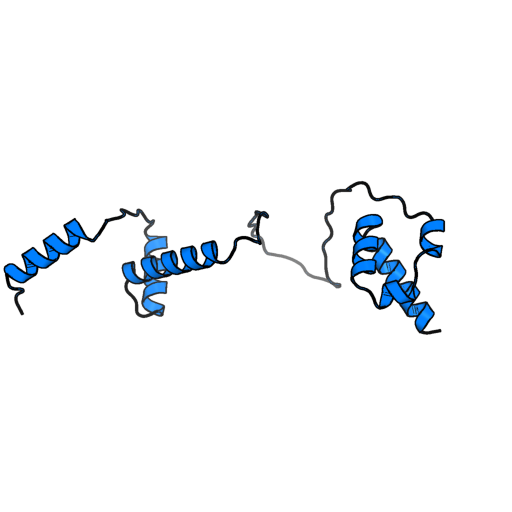 CA 1
ATOM 752 C C . LEU A 1 97 ? 2.459 -30.233 -33.967 1.00 52.28 97 LEU A C 1
ATOM 754 O O . LEU A 1 97 ? 3.599 -29.786 -34.090 1.00 52.28 97 LEU A O 1
ATOM 758 N N . ARG A 1 98 ? 2.200 -31.369 -33.307 1.00 54.16 98 ARG A N 1
ATOM 759 C CA . ARG A 1 98 ? 3.234 -32.273 -32.791 1.00 54.16 98 ARG A CA 1
ATOM 760 C C . ARG A 1 98 ? 3.585 -33.260 -33.891 1.00 54.16 98 ARG A C 1
ATOM 762 O O . ARG A 1 98 ? 2.695 -33.733 -34.597 1.00 54.16 98 ARG A O 1
ATOM 769 N N . LYS A 1 99 ? 4.876 -33.554 -34.049 1.00 61.84 99 LYS A N 1
ATOM 770 C CA . LYS A 1 99 ? 5.328 -34.571 -35.003 1.00 61.84 99 LYS A CA 1
ATOM 771 C C . LYS A 1 99 ? 4.660 -35.901 -34.627 1.00 61.84 99 LYS A C 1
ATOM 773 O O . LYS A 1 99 ? 4.671 -36.237 -33.439 1.00 61.84 99 LYS A O 1
ATOM 778 N N . PRO A 1 100 ? 4.069 -36.648 -35.577 1.00 59.09 100 PRO A N 1
ATOM 779 C CA . PRO A 1 100 ? 3.561 -37.975 -35.267 1.00 59.09 100 PRO A CA 1
ATOM 780 C C . PRO A 1 100 ? 4.741 -38.819 -34.785 1.00 59.09 100 PRO A C 1
ATOM 782 O O . PRO A 1 100 ? 5.773 -38.896 -35.451 1.00 59.09 100 PRO A O 1
ATOM 785 N N . PHE A 1 101 ? 4.612 -39.396 -33.593 1.00 56.00 101 PHE A N 1
ATOM 786 C CA . PHE A 1 101 ? 5.619 -40.294 -33.045 1.00 56.00 101 PHE A CA 1
ATOM 787 C C . PHE A 1 101 ? 5.697 -41.540 -33.941 1.00 56.00 101 PHE A C 1
ATOM 789 O O . PHE A 1 101 ? 4.810 -42.393 -33.908 1.00 56.00 101 PHE A O 1
ATOM 796 N N . SER A 1 102 ? 6.712 -41.592 -34.810 1.00 61.12 102 SER A N 1
ATOM 797 C CA . SER A 1 102 ? 7.012 -42.748 -35.660 1.00 61.12 102 SER A CA 1
ATOM 798 C C . SER A 1 102 ? 7.775 -43.792 -34.848 1.00 61.12 102 SER A C 1
ATOM 800 O O . SER A 1 102 ? 8.584 -43.434 -33.993 1.00 61.12 102 SER A O 1
ATOM 802 N N . LYS A 1 103 ? 7.544 -45.081 -35.121 1.00 55.97 103 LYS A N 1
ATOM 803 C CA . LYS A 1 103 ? 8.166 -46.204 -34.393 1.00 55.97 103 LYS A CA 1
ATOM 804 C C . LYS A 1 103 ? 9.700 -46.160 -34.432 1.00 55.97 103 LYS A C 1
ATOM 806 O O . LYS A 1 103 ? 10.337 -46.543 -33.463 1.00 55.97 103 LYS A O 1
ATOM 811 N N . GLU A 1 104 ? 10.270 -45.593 -35.491 1.00 54.28 104 GLU A N 1
ATOM 812 C CA . GLU A 1 104 ? 11.719 -45.403 -35.650 1.00 54.28 104 GLU A CA 1
ATOM 813 C C . GLU A 1 104 ? 12.311 -44.407 -34.638 1.00 54.28 104 GLU A C 1
ATOM 815 O O . GLU A 1 104 ? 13.464 -44.533 -34.234 1.00 54.28 104 GLU A O 1
ATOM 820 N N . ALA A 1 105 ? 11.519 -43.433 -34.175 1.00 56.19 105 ALA A N 1
ATOM 821 C CA . ALA A 1 105 ? 11.961 -42.486 -33.158 1.00 56.19 105 ALA A CA 1
ATOM 822 C C . ALA A 1 105 ? 12.010 -43.120 -31.761 1.00 56.19 105 ALA A C 1
ATOM 824 O O . ALA A 1 105 ? 12.749 -42.632 -30.918 1.00 56.19 105 ALA A O 1
ATOM 825 N N . ALA A 1 106 ? 11.252 -44.196 -31.513 1.00 57.91 106 ALA A N 1
ATOM 826 C CA . ALA A 1 106 ? 11.251 -44.909 -30.235 1.00 57.91 106 ALA A CA 1
ATOM 827 C C . ALA A 1 106 ? 12.546 -45.704 -30.012 1.00 57.91 106 ALA A C 1
ATOM 829 O O . ALA A 1 106 ? 13.021 -45.796 -28.886 1.00 57.91 106 ALA A O 1
ATOM 830 N N . GLU A 1 107 ? 13.131 -46.238 -31.085 1.00 57.09 107 GLU A N 1
ATOM 831 C CA . GLU A 1 107 ? 14.342 -47.066 -31.020 1.00 57.09 107 GLU A CA 1
ATOM 832 C C . GLU A 1 107 ? 15.619 -46.244 -30.810 1.00 57.09 107 GLU A C 1
ATOM 834 O O . GLU A 1 107 ? 16.609 -46.757 -30.300 1.00 57.09 107 GLU A O 1
ATOM 839 N N . GLN A 1 108 ? 15.594 -44.953 -31.152 1.00 64.38 108 GLN A N 1
ATOM 840 C CA . GLN A 1 108 ? 16.713 -44.031 -30.924 1.00 64.38 108 GLN A CA 1
ATOM 841 C C . GLN A 1 108 ? 16.659 -43.335 -29.557 1.00 64.38 108 GLN A C 1
ATOM 843 O O . GLN A 1 108 ? 17.513 -42.497 -29.262 1.00 64.38 108 GLN A O 1
ATOM 848 N N . ILE A 1 109 ? 15.651 -43.626 -28.728 1.00 67.25 109 ILE A N 1
ATOM 849 C CA . ILE A 1 109 ? 15.541 -43.015 -27.405 1.00 67.25 109 ILE A CA 1
ATOM 850 C C . ILE A 1 109 ? 16.405 -43.791 -26.416 1.00 67.25 109 ILE A C 1
ATOM 852 O O . ILE A 1 109 ? 16.113 -44.928 -26.051 1.00 67.25 109 ILE A O 1
ATOM 856 N N . ASP A 1 110 ? 17.451 -43.128 -25.929 1.00 76.81 110 ASP A N 1
ATOM 857 C CA . ASP A 1 110 ? 18.330 -43.653 -24.891 1.00 76.81 110 ASP A CA 1
ATOM 858 C C . ASP A 1 110 ? 17.569 -43.740 -23.557 1.00 76.81 110 ASP A C 1
ATOM 860 O O . ASP A 1 110 ? 17.431 -42.751 -22.830 1.00 76.81 110 ASP A O 1
ATOM 864 N N . THR A 1 111 ? 17.095 -44.934 -23.193 1.00 76.75 111 THR A N 1
ATOM 865 C CA . THR A 1 111 ? 16.294 -45.177 -21.974 1.00 76.75 111 THR A CA 1
ATOM 866 C C . THR A 1 111 ? 17.024 -44.787 -20.685 1.00 76.75 111 THR A C 1
ATOM 868 O O . THR A 1 111 ? 16.410 -44.270 -19.751 1.00 76.75 111 THR A O 1
ATOM 871 N N . ASN A 1 112 ? 18.350 -44.945 -20.649 1.00 76.00 112 ASN A N 1
ATOM 872 C CA . ASN A 1 112 ? 19.187 -44.549 -19.513 1.00 76.00 112 ASN A CA 1
ATOM 873 C C . A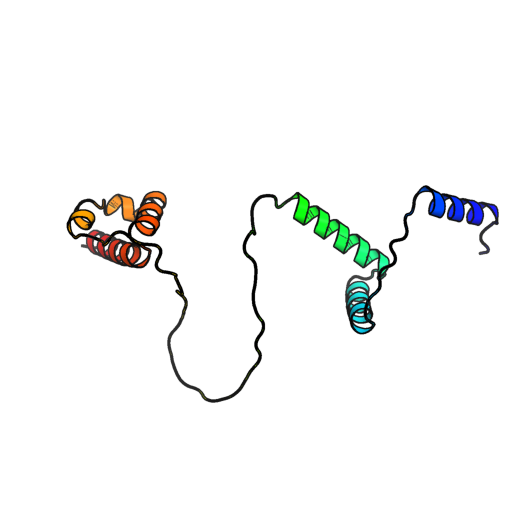SN A 1 112 ? 19.296 -43.019 -19.360 1.00 76.00 112 ASN A C 1
ATOM 875 O O . ASN A 1 112 ? 19.252 -42.498 -18.243 1.00 76.00 112 ASN A O 1
ATOM 879 N N . LYS A 1 113 ? 19.398 -42.283 -20.478 1.00 79.75 113 LYS A N 1
ATOM 880 C CA . LYS A 1 113 ? 19.378 -40.810 -20.473 1.00 79.75 113 LYS A CA 1
ATOM 881 C C . LYS A 1 113 ? 17.983 -40.285 -20.166 1.00 79.75 113 LYS A C 1
ATOM 883 O O . LYS A 1 113 ? 17.856 -39.312 -19.438 1.00 79.75 113 LYS A O 1
ATOM 888 N N . LEU A 1 114 ? 16.939 -40.961 -20.643 1.00 82.19 114 LEU A N 1
ATOM 889 C CA . LEU A 1 114 ? 15.553 -40.622 -20.328 1.00 82.19 114 LEU A CA 1
ATOM 890 C C . LEU A 1 114 ? 15.262 -40.679 -18.834 1.00 82.19 114 LEU A C 1
ATOM 892 O O . LEU A 1 114 ? 14.518 -39.842 -18.329 1.00 82.19 114 LEU A O 1
ATOM 896 N N . LEU A 1 115 ? 15.839 -41.646 -18.125 1.00 80.31 115 LEU A N 1
ATOM 897 C CA . LEU A 1 115 ? 15.579 -41.805 -16.702 1.00 80.31 115 LEU A CA 1
ATOM 898 C C . LEU A 1 115 ? 16.362 -40.808 -15.838 1.00 80.31 115 LEU A C 1
ATOM 900 O O . LEU A 1 115 ? 15.829 -40.327 -14.840 1.00 80.31 115 LEU A O 1
ATOM 904 N N . ASN A 1 116 ? 17.593 -40.481 -16.239 1.00 84.31 116 ASN A N 1
ATOM 905 C CA . ASN A 1 116 ? 18.528 -39.708 -15.420 1.00 84.31 116 ASN A CA 1
ATOM 906 C C . ASN A 1 116 ? 18.683 -38.234 -15.836 1.00 84.31 116 ASN A C 1
ATOM 908 O O . ASN A 1 116 ? 19.110 -37.425 -15.014 1.00 84.31 116 ASN A O 1
ATOM 912 N N . ASP A 1 117 ? 18.350 -37.858 -17.075 1.00 85.12 117 ASP A N 1
ATOM 913 C CA . ASP A 1 117 ? 18.539 -36.498 -17.592 1.00 85.12 117 ASP A CA 1
ATOM 914 C C . ASP A 1 117 ? 17.202 -35.780 -17.832 1.00 85.12 117 ASP A C 1
ATOM 916 O O . ASP A 1 117 ? 16.460 -36.046 -18.781 1.00 85.12 117 ASP A O 1
ATOM 920 N N . PHE A 1 118 ? 16.911 -34.803 -16.970 1.00 81.56 118 PHE A N 1
ATOM 921 C CA . PHE A 1 118 ? 15.711 -33.972 -17.061 1.00 81.56 118 PHE A CA 1
ATOM 922 C C . PHE A 1 118 ? 15.666 -33.126 -18.343 1.00 81.56 118 PHE A C 1
ATOM 924 O O . PHE A 1 118 ? 14.585 -32.846 -18.863 1.00 81.56 118 PHE A O 1
ATOM 931 N N . ARG A 1 119 ? 16.821 -32.719 -18.888 1.00 83.06 119 ARG A N 1
ATOM 932 C CA . ARG A 1 119 ? 16.854 -31.928 -20.131 1.00 83.06 119 ARG A CA 1
ATOM 933 C C . ARG A 1 119 ? 16.357 -32.755 -21.306 1.00 83.06 119 ARG A C 1
ATOM 935 O O . ARG A 1 119 ? 15.545 -32.285 -22.095 1.00 83.06 119 ARG A O 1
ATOM 942 N N . TYR A 1 120 ? 16.774 -34.012 -21.344 1.00 82.88 120 TYR A N 1
ATOM 943 C CA . TYR A 1 120 ? 16.357 -34.960 -22.363 1.00 82.88 120 TYR A CA 1
ATOM 944 C C . TYR A 1 120 ? 14.854 -35.290 -22.268 1.00 82.88 120 TYR A C 1
ATOM 946 O O . TYR A 1 120 ? 14.169 -35.366 -23.288 1.00 82.88 120 TYR A O 1
ATOM 954 N N . GLN A 1 121 ? 14.299 -35.380 -21.052 1.00 81.31 121 GLN A N 1
ATOM 955 C CA . GLN A 1 121 ? 12.848 -35.501 -20.842 1.00 81.31 121 GLN A CA 1
ATOM 956 C C . GLN A 1 121 ? 12.079 -34.293 -21.397 1.00 81.31 121 GLN A C 1
ATOM 958 O O . GLN A 1 121 ? 11.039 -34.462 -22.039 1.00 81.31 121 GLN A O 1
ATOM 963 N N . LEU A 1 122 ? 12.589 -33.077 -21.177 1.00 83.31 122 LEU A N 1
ATOM 964 C CA . LEU A 1 122 ? 11.954 -31.851 -21.657 1.00 83.31 122 LEU A CA 1
ATOM 965 C C . LEU A 1 122 ? 11.959 -31.772 -23.189 1.00 83.31 122 LEU A C 1
ATOM 967 O O . LEU A 1 122 ? 10.927 -31.449 -23.776 1.00 83.31 122 LEU A O 1
ATOM 971 N N . ASP A 1 123 ? 13.071 -32.126 -23.835 1.00 82.06 123 ASP A N 1
ATOM 972 C CA . ASP A 1 123 ? 13.182 -32.141 -25.298 1.00 82.06 123 ASP A CA 1
ATOM 973 C C . ASP A 1 123 ? 12.172 -33.105 -25.935 1.00 82.06 123 ASP A C 1
ATOM 975 O O . ASP A 1 123 ? 11.487 -32.755 -26.900 1.00 82.06 123 ASP A O 1
ATOM 979 N N . ILE A 1 124 ? 11.998 -34.294 -25.351 1.00 79.38 124 ILE A N 1
ATOM 980 C CA . ILE A 1 124 ? 11.014 -35.286 -25.809 1.00 79.38 124 ILE A CA 1
ATOM 981 C C . ILE A 1 124 ? 9.582 -34.795 -25.563 1.00 79.38 124 ILE A C 1
ATOM 983 O O . ILE A 1 124 ? 8.727 -34.907 -26.447 1.00 79.38 124 ILE A O 1
ATOM 987 N N . GLY A 1 125 ? 9.314 -34.204 -24.395 1.00 78.44 125 GLY A N 1
ATOM 988 C CA . GLY A 1 125 ? 8.014 -33.617 -24.067 1.00 78.44 125 GLY A CA 1
ATOM 989 C C . GLY A 1 125 ? 7.624 -32.470 -25.005 1.00 78.44 125 GLY A C 1
ATOM 990 O O . GLY A 1 125 ? 6.466 -32.366 -25.410 1.00 78.44 125 GLY A O 1
ATOM 991 N N . LEU A 1 126 ? 8.589 -31.645 -25.419 1.00 79.06 126 LEU A N 1
ATOM 992 C CA . LEU A 1 126 ? 8.378 -30.562 -26.381 1.00 79.06 126 LEU A CA 1
ATOM 993 C C . LEU A 1 126 ? 8.216 -31.076 -27.819 1.00 79.06 126 LEU A C 1
ATOM 995 O O . LEU A 1 126 ? 7.388 -30.541 -28.559 1.00 79.06 126 LEU A O 1
ATOM 999 N N . ALA A 1 127 ? 8.971 -32.104 -28.215 1.00 77.00 127 ALA A N 1
ATOM 1000 C CA . ALA A 1 127 ? 8.965 -32.636 -29.578 1.00 77.00 127 ALA A CA 1
ATOM 1001 C C . ALA A 1 127 ? 7.748 -33.525 -29.885 1.00 77.00 127 ALA A C 1
ATOM 1003 O O . ALA A 1 127 ? 7.111 -33.363 -30.930 1.00 77.00 127 ALA A O 1
ATOM 1004 N N . TYR A 1 128 ? 7.427 -34.454 -28.982 1.00 77.06 128 TYR A N 1
ATOM 1005 C CA . TYR A 1 128 ? 6.418 -35.502 -29.190 1.00 77.06 128 TYR A CA 1
ATOM 1006 C C . TYR A 1 128 ? 5.222 -35.379 -28.251 1.00 77.06 128 TYR A C 1
ATOM 1008 O O . TYR A 1 128 ? 4.141 -35.886 -28.546 1.00 77.06 128 TYR A O 1
ATOM 1016 N N . GLY A 1 129 ? 5.386 -34.649 -27.151 1.00 79.12 129 GLY A N 1
ATOM 1017 C CA . GLY A 1 129 ? 4.332 -34.415 -26.184 1.00 79.12 129 GLY A CA 1
ATOM 1018 C C . GLY A 1 129 ? 4.484 -35.187 -24.884 1.00 79.12 129 GLY A C 1
ATOM 1019 O O . GLY A 1 129 ? 5.095 -36.253 -24.820 1.00 79.12 129 GLY A O 1
ATOM 1020 N N . ASN A 1 130 ? 3.849 -34.646 -23.846 1.00 79.31 130 ASN A N 1
ATOM 1021 C CA . ASN A 1 130 ? 3.882 -35.204 -22.495 1.00 79.31 130 ASN A CA 1
ATOM 1022 C C . ASN A 1 130 ? 3.285 -36.622 -22.420 1.00 79.31 130 ASN A C 1
ATOM 1024 O O . ASN A 1 130 ? 3.751 -37.437 -21.626 1.00 79.31 130 ASN A O 1
ATOM 1028 N N . ASP A 1 131 ? 2.310 -36.951 -23.271 1.00 80.50 131 ASP A N 1
ATOM 1029 C CA . ASP A 1 131 ? 1.682 -38.279 -23.299 1.00 80.50 131 ASP A CA 1
ATOM 1030 C C . ASP A 1 131 ? 2.661 -39.365 -23.766 1.00 80.50 131 ASP A C 1
ATOM 1032 O O . ASP A 1 131 ? 2.717 -40.459 -23.200 1.00 80.50 131 ASP A O 1
ATOM 1036 N N . VAL A 1 132 ? 3.475 -39.045 -24.777 1.00 80.12 132 VAL A N 1
ATOM 1037 C CA . VAL A 1 132 ? 4.512 -39.934 -25.318 1.00 80.12 132 VAL A CA 1
ATOM 1038 C C . VAL A 1 132 ? 5.659 -40.070 -24.322 1.00 80.12 132 VAL A C 1
ATOM 1040 O O . VAL A 1 132 ? 6.081 -41.186 -24.024 1.00 80.12 132 VAL A O 1
ATOM 1043 N N . LEU A 1 133 ? 6.102 -38.952 -23.739 1.00 81.62 133 LEU A N 1
ATOM 1044 C CA . LEU A 1 133 ? 7.126 -38.938 -22.694 1.00 81.62 133 LEU A CA 1
ATOM 1045 C C . LEU A 1 133 ? 6.742 -39.844 -21.515 1.00 81.62 133 LEU A C 1
ATOM 1047 O O . LEU A 1 133 ? 7.556 -40.640 -21.055 1.00 81.62 133 LEU A O 1
ATOM 1051 N N . THR A 1 134 ? 5.491 -39.764 -21.056 1.00 82.88 134 THR A N 1
ATOM 1052 C CA . THR A 1 134 ? 5.000 -40.562 -19.922 1.00 82.88 134 THR A CA 1
ATOM 1053 C C . THR A 1 134 ? 5.019 -42.060 -20.231 1.00 82.88 134 THR A C 1
ATOM 1055 O O . THR A 1 134 ? 5.415 -42.861 -19.384 1.00 82.88 134 THR A O 1
ATOM 1058 N N . ARG A 1 135 ? 4.634 -42.456 -21.453 1.00 83.19 135 ARG A N 1
ATOM 1059 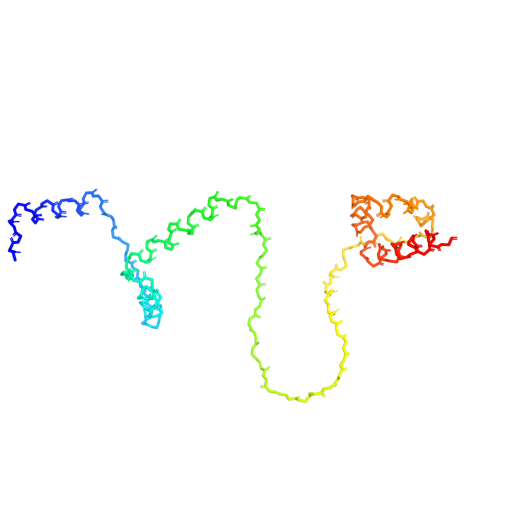C CA . ARG A 1 135 ? 4.706 -43.859 -21.896 1.00 83.19 135 ARG A CA 1
ATOM 1060 C C . ARG A 1 135 ? 6.149 -44.361 -21.932 1.00 83.19 135 ARG A C 1
ATOM 1062 O O . ARG A 1 135 ? 6.424 -45.412 -21.362 1.00 83.19 135 ARG A O 1
ATOM 1069 N N . LEU A 1 136 ? 7.059 -43.577 -22.510 1.00 83.12 136 LEU A N 1
ATOM 1070 C CA . LEU A 1 136 ? 8.480 -43.917 -22.606 1.00 83.12 136 LEU A CA 1
ATOM 1071 C C . LEU A 1 136 ? 9.155 -44.027 -21.234 1.00 83.12 136 LEU A C 1
ATOM 1073 O O . LEU A 1 136 ? 9.923 -44.953 -21.003 1.00 83.12 136 LEU A O 1
ATOM 1077 N N . LEU A 1 137 ? 8.850 -43.127 -20.295 1.00 83.25 137 LEU A N 1
ATOM 1078 C CA . LEU A 1 137 ? 9.379 -43.198 -18.928 1.00 83.25 137 LEU A CA 1
ATOM 1079 C C . LEU A 1 137 ? 8.923 -44.464 -18.200 1.00 83.25 137 LEU A C 1
ATOM 1081 O O . LEU A 1 137 ? 9.710 -45.080 -17.482 1.00 83.25 137 LEU A O 1
ATOM 1085 N N . ASN A 1 138 ? 7.663 -44.860 -18.381 1.00 83.88 138 ASN A N 1
ATOM 1086 C CA . ASN A 1 138 ? 7.143 -46.090 -17.793 1.00 83.88 138 ASN A CA 1
ATOM 1087 C C . ASN A 1 138 ? 7.799 -47.331 -18.405 1.00 83.88 138 ASN A C 1
ATOM 1089 O O . ASN A 1 138 ? 8.149 -48.250 -17.669 1.00 83.88 138 ASN A O 1
ATOM 1093 N N . GLU A 1 139 ? 8.011 -47.343 -19.719 1.00 82.31 139 GLU A N 1
ATOM 1094 C CA . GLU A 1 139 ? 8.703 -48.434 -20.403 1.00 82.31 139 GLU A CA 1
ATOM 1095 C C . GLU A 1 139 ? 10.175 -48.530 -19.984 1.00 82.31 139 GLU A C 1
ATOM 1097 O O . GLU A 1 139 ? 10.627 -49.602 -19.588 1.00 82.31 139 GLU A O 1
ATOM 1102 N N . ALA A 1 140 ? 10.901 -47.409 -19.946 1.00 80.38 140 ALA A N 1
ATOM 1103 C CA . ALA A 1 140 ? 12.286 -47.361 -19.480 1.00 80.38 140 ALA A CA 1
ATOM 1104 C C . ALA A 1 140 ? 12.427 -47.856 -18.029 1.00 80.38 140 ALA A C 1
ATOM 1106 O O . ALA A 1 140 ? 13.341 -48.620 -17.717 1.00 80.38 140 ALA A O 1
ATOM 1107 N N . ARG A 1 141 ? 11.488 -47.494 -17.141 1.00 78.62 141 ARG A N 1
ATOM 1108 C CA . ARG A 1 141 ? 11.442 -48.019 -15.764 1.00 78.62 141 ARG A CA 1
ATOM 1109 C C . ARG A 1 141 ? 11.213 -49.528 -15.727 1.00 78.62 141 ARG A C 1
ATOM 1111 O O . ARG A 1 141 ? 11.881 -50.217 -14.962 1.00 78.62 141 ARG A O 1
ATOM 1118 N N . GLN A 1 142 ? 10.303 -50.047 -16.549 1.00 76.31 142 GLN A N 1
ATOM 1119 C CA . GLN A 1 142 ? 10.037 -51.487 -16.628 1.00 76.31 142 GLN A CA 1
ATOM 1120 C C . GLN A 1 142 ? 11.223 -52.269 -17.199 1.00 76.31 142 GLN A C 1
ATOM 1122 O O . GLN A 1 142 ? 11.486 -53.376 -16.740 1.00 76.31 142 GLN A O 1
ATOM 1127 N N . GLN A 1 143 ? 11.954 -51.699 -18.158 1.00 71.25 143 GLN A N 1
ATOM 1128 C CA . GLN A 1 143 ? 13.180 -52.292 -18.692 1.00 71.25 143 GLN A CA 1
ATOM 1129 C C . GLN A 1 143 ? 14.316 -52.294 -17.664 1.00 71.25 143 GLN A C 1
ATOM 1131 O O . GLN A 1 143 ? 15.061 -53.258 -17.613 1.00 71.25 143 GLN A O 1
ATOM 1136 N N . SER A 1 144 ? 14.424 -51.267 -16.813 1.00 63.50 144 SER A N 1
ATOM 1137 C CA . SER A 1 144 ? 15.429 -51.238 -15.736 1.00 63.50 144 SER A CA 1
ATOM 1138 C C . SER A 1 144 ? 15.144 -52.205 -14.578 1.00 63.50 144 SER A C 1
ATOM 1140 O O . SER A 1 144 ? 16.037 -52.488 -13.786 1.00 63.50 144 SER A O 1
ATOM 1142 N N . ALA A 1 145 ? 13.896 -52.668 -14.453 1.00 61.88 145 ALA A N 1
ATOM 1143 C CA . ALA A 1 145 ? 13.452 -53.572 -13.392 1.00 61.88 145 ALA A CA 1
ATOM 1144 C C . ALA A 1 145 ? 13.456 -55.058 -13.806 1.00 61.88 145 ALA A C 1
ATOM 1146 O O . ALA A 1 145 ? 13.141 -55.911 -12.975 1.00 61.88 145 ALA A O 1
ATOM 1147 N N . LYS A 1 146 ? 13.767 -55.358 -15.071 1.00 54.56 146 LYS A N 1
ATOM 1148 C CA . LYS A 1 146 ? 13.990 -56.713 -15.592 1.00 54.56 146 LYS A CA 1
ATOM 1149 C C . LYS A 1 146 ? 15.481 -56.999 -15.682 1.00 54.56 146 LYS A C 1
ATOM 1151 O O . LYS A 1 146 ? 15.833 -58.173 -15.450 1.00 54.56 146 LYS A O 1
#

pLDDT: mean 74.21, std 20.72, range [30.75, 96.44]

Radius of gyration: 30.24 Å; chains: 1; bounding box: 46×87×61 Å

Secondary structure (DSSP, 8-state):
-PPPHHHHHHHHHHHHHH---------HHHHHHHHHHHHHTT--HHHHHHHHHHHHHHHHHH-SSS-------------------------------PPP--HHHHHT--HHHHHH-HHHHHHHHHHT-HHHHHHHHHHHHHHHT-

Organism: NCBI:txid1235802

Foldseek 3Di:
DDDDPVNVVVVVCCCVPPHDDDDDDDDPVVQVVLCVVQVVVVHDSVVSVVVVVVVVVVVVVVDPDDDPPDDDDDDDDDDDDDDDDDDDDDDPDDCPPADADDPVNLVPDDLVCLQVPPVSLVVCCVRHRPVVSVVSPVVSVVVVVD

Sequence (146 aa):
MALSEQRKEYLYEYQKTKLKRIPLDVTKEKYEQIASSAAAQNEKVNGYIKKAIDERMKRDRQAPSATAAQSATKQQAIPDQLATSSTAASGNTSQKLRKPFSKEAAEQIDTNKLLNDFRYQLDIGLAYGNDVLTRLLNEARQQSAK